Protein AF-A0A7I9ZBD8-F1 (afdb_monomer_lite)

Secondary structure (DSSP, 8-state):
-PPPPP---------PPPHHHHHHHHHTT-TTHHHHHHHHHHHHHHTT--HHHHHHHHHHHHHHHHHHHHHHHHHHHTT--TT--GGG--TTSS----HHHHHHHHTTHHHHTTPPP---PPP----------

Radius of gyration: 27.39 Å; chains: 1; bounding box: 97×57×56 Å

Structure (mmCIF, N/CA/C/O backbone):
data_AF-A0A7I9ZBD8-F1
#
_entry.id   AF-A0A7I9ZBD8-F1
#
loop_
_atom_site.group_PDB
_atom_site.id
_atom_site.type_symbol
_atom_site.label_atom_id
_atom_site.label_alt_id
_atom_site.label_comp_id
_atom_site.label_asym_id
_atom_site.label_entity_id
_atom_site.label_seq_id
_atom_site.pdbx_PDB_ins_code
_atom_site.Cartn_x
_atom_site.Cartn_y
_atom_site.Cartn_z
_atom_site.occupancy
_atom_site.B_iso_or_equiv
_atom_site.auth_seq_id
_atom_site.auth_comp_id
_atom_site.auth_asym_id
_atom_site.auth_atom_id
_atom_site.pdbx_PDB_model_num
ATOM 1 N N . MET A 1 1 ? -47.858 37.022 11.043 1.00 44.16 1 MET A N 1
ATOM 2 C CA . MET A 1 1 ? -46.829 36.556 10.091 1.00 44.16 1 MET A CA 1
ATOM 3 C C . MET A 1 1 ? -45.515 36.487 10.861 1.00 44.16 1 MET A C 1
ATOM 5 O O . MET A 1 1 ? -44.885 37.513 11.058 1.00 44.16 1 MET A O 1
ATOM 9 N N . SER A 1 2 ? -45.204 35.332 11.457 1.00 59.06 2 SER A N 1
ATOM 10 C CA . SER A 1 2 ? -43.997 35.151 12.282 1.00 59.06 2 SER A CA 1
ATOM 11 C C . SER A 1 2 ? -42.839 34.707 11.389 1.00 59.06 2 SER A C 1
ATOM 13 O O . SER A 1 2 ? -43.052 33.792 10.592 1.00 59.06 2 SER A O 1
ATOM 15 N N . PRO A 1 3 ? -41.639 35.305 11.488 1.00 57.78 3 PRO A N 1
ATOM 16 C CA . PRO A 1 3 ? -40.498 34.851 10.709 1.00 57.78 3 PRO A CA 1
ATOM 17 C C . PRO A 1 3 ? -40.001 33.507 11.259 1.00 57.78 3 PRO A C 1
ATOM 19 O O . PRO A 1 3 ? -39.812 33.339 12.466 1.00 57.78 3 PRO A O 1
ATOM 22 N N . ALA A 1 4 ? -39.842 32.538 10.359 1.00 57.47 4 ALA A N 1
ATOM 23 C CA . ALA A 1 4 ? -39.318 31.214 10.655 1.00 57.47 4 ALA A CA 1
ATOM 24 C C . ALA A 1 4 ? -37.877 31.307 11.186 1.00 57.47 4 ALA A C 1
ATOM 26 O O . ALA A 1 4 ? -37.051 32.048 10.650 1.00 57.47 4 ALA A O 1
ATOM 27 N N . ARG A 1 5 ? -37.585 30.548 12.251 1.00 56.06 5 ARG A N 1
ATOM 28 C CA . ARG A 1 5 ? -36.219 30.329 12.744 1.00 56.06 5 ARG A CA 1
ATOM 29 C C . ARG A 1 5 ? -35.397 29.662 11.632 1.00 56.06 5 ARG A C 1
ATOM 31 O O . ARG A 1 5 ? -35.908 28.721 11.031 1.00 56.06 5 ARG A O 1
ATOM 38 N N . PRO A 1 6 ? -34.154 30.095 11.368 1.00 56.56 6 PRO A N 1
ATOM 39 C CA . PRO A 1 6 ? -33.283 29.370 10.455 1.00 56.56 6 PRO A CA 1
ATOM 40 C C . PRO A 1 6 ? -32.982 27.987 11.044 1.00 56.56 6 PRO A C 1
ATOM 42 O O . PRO A 1 6 ? -32.538 27.883 12.191 1.00 56.56 6 PRO A O 1
ATOM 45 N N . ASP A 1 7 ? -33.258 26.942 10.263 1.00 51.47 7 ASP A N 1
ATOM 46 C CA . ASP A 1 7 ? -32.886 25.565 10.571 1.00 51.47 7 ASP A CA 1
ATOM 47 C C . ASP A 1 7 ? -31.375 25.501 10.804 1.00 51.47 7 ASP A C 1
ATOM 49 O O . ASP A 1 7 ? -30.563 25.716 9.901 1.00 51.47 7 ASP A O 1
ATOM 53 N N . ALA A 1 8 ? -30.988 25.247 12.052 1.00 50.69 8 ALA A N 1
ATOM 54 C CA . ALA A 1 8 ? -29.602 25.031 12.412 1.00 50.69 8 ALA A CA 1
ATOM 55 C C . ALA A 1 8 ? -29.145 23.706 11.792 1.00 50.69 8 ALA A C 1
ATOM 57 O O . ALA A 1 8 ? -29.487 22.627 12.279 1.00 50.69 8 ALA A O 1
ATOM 58 N N . THR A 1 9 ? -28.358 23.790 10.719 1.00 53.34 9 THR A N 1
ATOM 59 C CA . THR A 1 9 ? -27.581 22.668 10.189 1.00 53.34 9 THR A CA 1
ATOM 60 C C . THR A 1 9 ? -26.844 22.004 11.354 1.00 53.34 9 THR A C 1
ATOM 62 O O . THR A 1 9 ? -26.091 22.693 12.051 1.00 53.34 9 THR A O 1
ATOM 65 N N . PRO A 1 10 ? -27.041 20.701 11.627 1.00 48.44 10 PRO A N 1
ATOM 66 C CA . PRO A 1 10 ? -26.381 20.065 12.752 1.00 48.44 10 PRO A CA 1
ATOM 67 C C . PRO A 1 10 ? -24.877 20.085 12.489 1.00 48.44 10 PRO A C 1
ATOM 69 O O . PRO A 1 10 ? -24.380 19.427 11.575 1.00 48.44 10 PRO A O 1
ATOM 72 N N . ALA A 1 11 ? -24.156 20.873 13.287 1.00 52.16 11 ALA A N 1
ATOM 73 C CA . ALA A 1 11 ? -22.706 20.897 13.295 1.00 52.16 11 ALA A CA 1
ATOM 74 C C . ALA A 1 11 ? -22.210 19.473 13.572 1.00 52.16 11 ALA A C 1
ATOM 76 O O . ALA A 1 11 ? -22.362 18.929 14.669 1.00 52.16 11 ALA A O 1
ATOM 77 N N . VAL A 1 12 ? -21.673 18.849 12.528 1.00 55.00 12 VAL A N 1
ATOM 78 C CA . VAL A 1 12 ? -21.056 17.527 12.539 1.00 55.00 12 VAL A CA 1
ATOM 79 C C . VAL A 1 12 ? -19.912 17.576 13.550 1.00 55.00 12 VAL A C 1
ATOM 81 O O . VAL A 1 12 ? -18.828 18.063 13.242 1.00 55.00 12 VAL A O 1
ATOM 84 N N . LYS A 1 13 ? -20.156 17.097 14.777 1.00 58.66 13 LYS A N 1
ATOM 85 C CA . LYS A 1 13 ? -19.098 16.954 15.784 1.00 58.66 13 LYS A CA 1
ATOM 86 C C . LYS A 1 13 ? -17.948 16.136 15.176 1.00 58.66 13 LYS A C 1
ATOM 88 O O . LYS A 1 13 ? -18.237 15.081 14.579 1.00 58.66 13 LYS A O 1
ATOM 93 N N . PRO A 1 14 ? -16.687 16.593 15.319 1.00 61.81 14 PRO A N 1
ATOM 94 C CA . PRO A 1 14 ? -15.523 15.790 14.981 1.00 61.81 14 PRO A CA 1
ATOM 95 C C . PRO A 1 14 ? -15.636 14.443 15.685 1.00 61.81 14 PRO A C 1
ATOM 97 O O . PRO A 1 14 ? -16.008 14.373 16.856 1.00 61.81 14 PRO A O 1
ATOM 100 N N . ILE A 1 15 ? -15.402 13.363 14.948 1.00 69.81 15 ILE A N 1
ATOM 101 C CA . ILE A 1 15 ? -15.516 12.023 15.509 1.00 69.81 15 ILE A CA 1
ATOM 102 C C . ILE A 1 15 ? -14.277 11.791 16.370 1.00 69.81 15 ILE A C 1
ATOM 104 O O . ILE A 1 15 ? -13.175 11.589 15.862 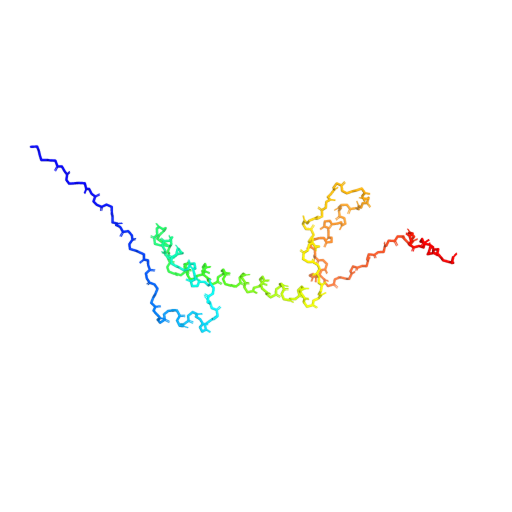1.00 69.81 15 ILE A O 1
ATOM 108 N N . GLU A 1 16 ? -14.461 11.876 17.683 1.00 75.69 16 GLU A N 1
ATOM 109 C CA . GLU A 1 16 ? -13.406 11.630 18.656 1.00 75.69 16 GLU A CA 1
ATOM 110 C C . GLU A 1 16 ? -13.125 10.127 18.755 1.00 75.69 16 GLU A C 1
ATOM 112 O O . GLU A 1 16 ? -13.993 9.319 19.084 1.00 75.69 16 GLU A O 1
ATOM 117 N N . ILE A 1 17 ? -11.886 9.741 18.453 1.00 81.06 17 ILE A N 1
ATOM 118 C CA . ILE A 1 17 ? -11.422 8.356 18.572 1.00 81.06 17 ILE A CA 1
ATOM 119 C C . ILE A 1 17 ? -11.075 8.084 20.037 1.00 81.06 17 ILE A C 1
ATOM 121 O O . ILE A 1 17 ? -10.187 8.742 20.592 1.00 81.06 17 ILE A O 1
ATOM 125 N N . SER A 1 18 ? -11.716 7.076 20.633 1.00 86.81 18 SER A N 1
ATOM 126 C CA . SER A 1 18 ? -11.455 6.668 22.016 1.00 86.81 18 SER A CA 1
ATOM 127 C C . SER A 1 18 ? -9.995 6.247 22.234 1.00 86.81 18 SER A C 1
ATOM 129 O O . SER A 1 18 ? -9.327 5.711 21.342 1.00 86.81 18 SER A O 1
ATOM 131 N N . ALA A 1 19 ? -9.477 6.485 23.441 1.00 86.44 19 ALA A N 1
ATOM 132 C CA . ALA A 1 19 ? -8.108 6.117 23.801 1.00 86.44 19 ALA A CA 1
ATOM 133 C C . ALA A 1 19 ? -7.866 4.601 23.681 1.00 86.44 19 ALA A C 1
ATOM 135 O O . ALA A 1 19 ? -6.825 4.184 23.167 1.00 86.44 19 ALA A O 1
ATOM 136 N N . ASP A 1 20 ? -8.855 3.789 24.058 1.00 88.44 20 ASP A N 1
ATOM 137 C CA . ASP A 1 20 ? -8.790 2.327 23.971 1.00 88.44 20 ASP A CA 1
ATOM 138 C C . ASP A 1 20 ? -8.673 1.847 22.524 1.00 88.44 20 ASP A C 1
ATOM 140 O O . ASP A 1 20 ? -7.827 1.005 22.211 1.00 88.44 20 ASP A O 1
ATOM 144 N N . LEU A 1 21 ? -9.438 2.447 21.604 1.00 86.06 21 LEU A N 1
ATOM 145 C CA . LEU A 1 21 ? -9.349 2.133 20.179 1.00 86.06 21 LEU A CA 1
ATOM 146 C C . LEU A 1 21 ? -7.951 2.453 19.630 1.00 86.06 21 LEU A C 1
ATOM 148 O O . LEU A 1 21 ? -7.366 1.642 18.909 1.00 86.06 21 LEU A O 1
ATOM 152 N N . LYS A 1 22 ? -7.349 3.577 20.042 1.00 87.00 22 LYS A N 1
ATOM 153 C CA . LYS A 1 22 ? -5.962 3.918 19.675 1.00 87.00 22 LYS A CA 1
ATOM 154 C C . LYS A 1 22 ? -4.951 2.895 20.198 1.00 87.00 22 LYS A C 1
ATOM 156 O O . LYS A 1 22 ? -3.950 2.628 19.530 1.00 87.00 22 LYS A O 1
ATOM 161 N N . VAL A 1 23 ? -5.154 2.344 21.395 1.00 90.25 23 VAL A N 1
ATOM 162 C CA . VAL A 1 23 ? -4.282 1.298 21.962 1.00 90.25 23 VAL A CA 1
ATOM 163 C C . VAL A 1 23 ? -4.419 -0.005 21.172 1.00 90.25 23 VAL A C 1
ATOM 165 O O . VAL A 1 23 ? -3.405 -0.567 20.748 1.00 90.25 23 VAL A O 1
ATOM 168 N N . LEU A 1 24 ? -5.650 -0.448 20.905 1.00 88.38 24 LEU A N 1
ATOM 169 C CA . LEU A 1 24 ? -5.928 -1.663 20.135 1.00 88.38 24 LEU A CA 1
ATOM 170 C C . LEU A 1 24 ? -5.349 -1.581 18.717 1.00 88.38 24 LEU A C 1
ATOM 172 O O . LEU A 1 24 ? -4.630 -2.483 18.285 1.00 88.38 24 LEU A O 1
ATOM 176 N N . MET A 1 25 ? -5.576 -0.470 18.015 1.00 88.62 25 MET A N 1
ATOM 177 C CA . MET A 1 25 ? -5.068 -0.272 16.656 1.00 88.62 25 MET A CA 1
ATOM 178 C C . MET A 1 25 ? -3.539 -0.255 16.603 1.00 88.62 25 MET A C 1
ATOM 180 O O . MET A 1 25 ? -2.949 -0.886 15.724 1.00 88.62 25 MET A O 1
ATOM 184 N N . ARG A 1 26 ? -2.866 0.386 17.568 1.00 87.56 26 ARG A N 1
ATOM 185 C CA . ARG A 1 26 ? -1.396 0.336 17.657 1.00 87.56 26 ARG A CA 1
ATOM 186 C C . ARG A 1 26 ? -0.886 -1.087 17.875 1.00 87.56 26 ARG A C 1
ATOM 188 O O . ARG A 1 26 ? 0.068 -1.488 17.209 1.00 87.56 26 ARG A O 1
ATOM 195 N N . ARG A 1 27 ? -1.542 -1.870 18.738 1.00 88.81 27 ARG A N 1
ATOM 196 C CA . ARG A 1 27 ? -1.185 -3.278 18.988 1.00 88.81 27 ARG A CA 1
ATOM 197 C C . ARG A 1 27 ? -1.349 -4.151 17.739 1.00 88.81 27 ARG A C 1
ATOM 199 O O . ARG A 1 27 ? -0.519 -5.021 17.496 1.00 88.81 27 ARG A O 1
ATOM 206 N N . LEU A 1 28 ? -2.346 -3.859 16.903 1.00 86.50 28 LEU A N 1
ATOM 207 C CA . LEU A 1 28 ? -2.566 -4.506 15.602 1.00 86.50 28 LEU A CA 1
ATOM 208 C C . LEU A 1 28 ? -1.673 -3.963 14.467 1.00 86.50 28 LEU A C 1
ATOM 210 O O . LEU A 1 28 ? -1.828 -4.363 13.311 1.00 86.50 28 LEU A O 1
ATOM 214 N N . LYS A 1 29 ? -0.723 -3.068 14.779 1.00 83.81 29 LYS A N 1
ATOM 215 C CA . LYS A 1 29 ? 0.156 -2.366 13.824 1.00 83.81 29 LYS A CA 1
ATOM 216 C C . LYS A 1 29 ? -0.588 -1.458 12.829 1.00 83.81 29 LYS A C 1
ATOM 218 O O . LYS A 1 29 ? -0.003 -1.051 11.830 1.00 83.81 29 LYS A O 1
ATOM 223 N N . LEU A 1 30 ? -1.823 -1.060 13.140 1.00 84.75 30 LEU A N 1
ATOM 224 C CA . LEU A 1 30 ? -2.663 -0.127 12.370 1.00 84.75 30 LEU A CA 1
ATOM 225 C C . LEU A 1 30 ? -2.378 1.346 12.723 1.00 84.75 30 LEU A C 1
ATOM 227 O O . LEU A 1 30 ? -3.229 2.213 12.554 1.00 84.75 30 LEU A O 1
ATOM 231 N N . GLY A 1 31 ? -1.189 1.646 13.253 1.00 80.00 31 GLY A N 1
ATOM 232 C CA . GLY A 1 31 ? -0.870 2.967 13.802 1.00 80.00 31 GLY A CA 1
ATOM 233 C C . GLY A 1 31 ? -0.967 4.107 12.786 1.00 80.00 31 GLY A C 1
ATOM 234 O O . GLY A 1 31 ? -1.406 5.181 13.155 1.00 80.00 31 GLY A O 1
ATOM 235 N N . GLN A 1 32 ? -0.632 3.871 11.513 1.00 80.12 32 GLN A N 1
ATOM 236 C CA . GLN A 1 32 ? -0.728 4.908 10.471 1.00 80.12 32 GLN A CA 1
ATOM 237 C C . GLN A 1 32 ? -2.157 5.134 9.963 1.00 80.12 32 GLN A C 1
ATOM 239 O O . GLN A 1 32 ? -2.442 6.178 9.389 1.00 80.12 32 GLN A O 1
ATOM 244 N N . LEU A 1 33 ? -3.075 4.187 10.182 1.00 84.19 33 LEU A N 1
ATOM 245 C CA . LEU A 1 33 ? -4.486 4.410 9.872 1.00 84.19 33 LEU A CA 1
ATOM 246 C C . LEU A 1 33 ? -5.148 5.351 10.879 1.00 84.19 33 LEU A C 1
ATOM 248 O O . LEU A 1 33 ? -6.138 5.982 10.528 1.00 84.19 33 LEU A O 1
ATOM 252 N N . LEU A 1 34 ? -4.602 5.483 12.095 1.00 84.25 34 LEU A N 1
ATOM 253 C CA . LEU A 1 34 ? -5.159 6.358 13.131 1.00 84.25 34 LEU A CA 1
ATOM 254 C C . LEU A 1 34 ? -5.224 7.824 12.705 1.00 84.25 34 LEU A C 1
ATOM 256 O O . LEU A 1 34 ? -6.171 8.503 13.093 1.00 84.25 34 LEU A O 1
ATOM 260 N N . ASP A 1 35 ? -4.270 8.281 11.894 1.00 84.12 35 ASP A N 1
ATOM 261 C CA . ASP A 1 35 ? -4.202 9.676 11.453 1.00 84.12 35 ASP A CA 1
ATOM 262 C C . ASP A 1 35 ? -5.343 10.018 10.479 1.00 84.12 35 ASP A C 1
ATOM 264 O O . ASP A 1 35 ? -5.889 11.114 10.525 1.00 84.12 35 ASP A O 1
ATOM 268 N N . THR A 1 36 ? -5.765 9.056 9.649 1.00 86.38 36 THR A N 1
ATOM 269 C CA . THR A 1 36 ? -6.834 9.243 8.641 1.00 86.38 36 THR A CA 1
ATOM 270 C C . THR A 1 36 ? -8.196 8.699 9.081 1.00 86.38 36 THR A C 1
ATOM 272 O O . THR A 1 36 ? -9.209 8.894 8.409 1.00 86.38 36 THR A O 1
ATOM 275 N N . LEU A 1 37 ? -8.255 8.008 10.223 1.00 86.69 37 LEU A N 1
ATOM 276 C CA . LEU A 1 37 ? -9.475 7.385 10.735 1.00 86.69 37 LEU A CA 1
ATOM 277 C C . LEU A 1 37 ? -10.620 8.385 11.009 1.00 86.69 37 LEU A C 1
ATOM 279 O O . LEU A 1 37 ? -11.752 8.046 10.659 1.00 86.69 37 LEU A O 1
ATOM 283 N N . PRO A 1 38 ? -10.398 9.597 11.571 1.00 86.94 38 PRO A N 1
ATOM 284 C CA . PRO A 1 38 ? -11.486 10.550 11.808 1.00 86.94 38 PRO A CA 1
ATOM 285 C C . PRO A 1 38 ? -12.186 10.978 10.513 1.00 86.94 38 PRO A C 1
ATOM 287 O O . PRO A 1 38 ? -13.415 11.031 10.457 1.00 86.94 38 PRO A O 1
ATOM 290 N N . GLU A 1 39 ? -11.406 11.234 9.461 1.00 87.25 39 GLU A N 1
ATOM 291 C CA . GLU A 1 39 ? -11.905 11.632 8.142 1.00 87.25 39 GLU A CA 1
ATOM 292 C C . GLU A 1 39 ? -12.704 10.498 7.496 1.00 87.25 39 GLU A C 1
ATOM 294 O O . GLU A 1 39 ? -13.822 10.702 7.022 1.00 87.25 39 GLU A O 1
ATOM 299 N N . ARG A 1 40 ? -12.177 9.271 7.562 1.00 87.62 40 ARG A N 1
ATOM 300 C CA . ARG A 1 40 ? -12.848 8.069 7.047 1.00 87.62 40 ARG A CA 1
ATOM 301 C C . ARG A 1 40 ? -14.152 7.773 7.781 1.00 87.62 40 ARG A C 1
ATOM 303 O O . ARG A 1 40 ? -15.127 7.392 7.144 1.00 87.62 40 ARG A O 1
ATOM 310 N N . LEU A 1 41 ? -14.196 7.968 9.100 1.00 88.25 41 LEU A N 1
ATOM 311 C CA . LEU A 1 41 ? -15.422 7.821 9.890 1.00 88.25 41 LEU A CA 1
ATOM 312 C C . LEU A 1 41 ? -16.457 8.896 9.530 1.00 88.25 41 LEU A C 1
ATOM 314 O O . LEU A 1 41 ? -17.653 8.606 9.468 1.00 88.25 41 LEU A O 1
ATOM 318 N N . ALA A 1 42 ? -16.015 10.130 9.270 1.00 87.25 42 ALA A N 1
ATOM 319 C CA . ALA A 1 42 ? -16.903 11.211 8.851 1.00 87.25 42 ALA A CA 1
ATOM 320 C C . ALA A 1 42 ? -17.508 10.928 7.468 1.00 87.25 42 ALA A C 1
ATOM 322 O O . ALA A 1 42 ? -18.714 11.106 7.286 1.00 87.25 42 ALA A O 1
ATOM 323 N N . LEU A 1 43 ? -16.693 10.420 6.540 1.00 86.81 43 LEU A N 1
ATOM 324 C CA . LEU A 1 43 ? -17.123 9.984 5.214 1.00 86.81 43 LEU A CA 1
ATOM 325 C C . LEU A 1 43 ? -18.076 8.788 5.300 1.00 86.81 43 LEU A C 1
ATOM 327 O O . LEU A 1 43 ? -19.157 8.830 4.728 1.00 86.81 43 LEU A O 1
ATOM 331 N N . ALA A 1 44 ? -17.742 7.753 6.074 1.00 88.31 44 ALA A N 1
ATOM 332 C CA . ALA A 1 44 ? -18.614 6.594 6.267 1.00 88.31 44 ALA A CA 1
ATOM 333 C C . ALA A 1 44 ? -19.992 7.000 6.813 1.00 88.31 44 ALA A C 1
ATOM 335 O O . ALA A 1 44 ? -21.017 6.473 6.382 1.00 88.31 44 ALA A O 1
ATOM 336 N N . ARG A 1 45 ? -20.035 7.991 7.716 1.00 86.06 45 ARG A N 1
ATOM 337 C CA . ARG A 1 45 ? -21.290 8.550 8.229 1.00 86.06 45 ARG A CA 1
ATOM 338 C C . ARG A 1 45 ? -22.068 9.329 7.165 1.00 86.06 45 ARG A C 1
ATOM 340 O O . ARG A 1 45 ? -23.293 9.233 7.159 1.00 86.06 45 ARG A O 1
ATOM 347 N N . SER A 1 46 ? -21.400 10.086 6.290 1.00 86.88 46 SER A N 1
ATOM 348 C CA . SER A 1 46 ? -22.081 10.858 5.239 1.00 86.88 46 SER A CA 1
ATOM 349 C C . SER A 1 46 ? -22.703 9.957 4.173 1.00 86.88 46 SER A C 1
ATOM 351 O O . SER A 1 46 ? -23.836 10.202 3.765 1.00 86.88 46 SER A O 1
ATOM 353 N N . ILE A 1 47 ? -22.018 8.876 3.793 1.00 88.94 47 ILE A N 1
ATOM 354 C CA . ILE A 1 47 ? -22.514 7.905 2.805 1.00 88.94 47 ILE A CA 1
ATOM 355 C C . ILE A 1 47 ? -23.355 6.774 3.421 1.00 88.94 47 ILE A C 1
ATOM 357 O O . ILE A 1 47 ? -23.814 5.899 2.694 1.00 88.94 47 ILE A O 1
ATOM 361 N N . ARG A 1 48 ? -23.567 6.784 4.748 1.00 87.06 48 ARG A N 1
ATOM 362 C CA . ARG A 1 48 ? -24.239 5.715 5.517 1.00 87.06 48 ARG A CA 1
ATOM 363 C C . ARG A 1 48 ? -23.683 4.321 5.201 1.00 87.06 48 ARG A C 1
ATOM 365 O O . ARG A 1 48 ? -24.441 3.378 4.984 1.00 87.06 48 ARG A O 1
ATOM 372 N N . LEU A 1 49 ? -22.357 4.206 5.182 1.00 88.88 49 LEU A N 1
ATOM 373 C CA . LEU A 1 49 ? -21.681 2.950 4.882 1.00 88.88 49 LEU A CA 1
ATOM 374 C C . LEU A 1 49 ? -21.999 1.906 5.970 1.00 88.88 49 LEU A C 1
ATOM 376 O O . LEU A 1 49 ? -21.853 2.217 7.160 1.00 88.88 49 LEU A O 1
ATOM 380 N N . PRO A 1 50 ? -22.402 0.679 5.601 1.00 91.19 50 PRO A N 1
ATOM 381 C CA . PRO A 1 50 ? -22.530 -0.420 6.546 1.00 91.19 50 PRO A CA 1
ATOM 382 C C . PRO A 1 50 ? -21.228 -0.654 7.321 1.00 91.19 50 PRO A C 1
ATOM 384 O O . PRO A 1 50 ? -20.124 -0.481 6.806 1.00 91.19 50 PRO A O 1
ATOM 387 N N . HIS A 1 51 ? -21.341 -1.086 8.578 1.00 88.00 51 HIS A N 1
ATOM 388 C CA . HIS A 1 51 ? -20.163 -1.292 9.428 1.00 88.00 51 HIS A CA 1
ATOM 389 C C . HIS A 1 51 ? -19.196 -2.353 8.884 1.00 88.00 51 HIS A C 1
ATOM 391 O O . HIS A 1 51 ? -17.988 -2.212 9.065 1.00 88.00 51 HIS A O 1
ATOM 397 N N . HIS A 1 52 ? -19.712 -3.397 8.226 1.00 90.25 52 HIS A N 1
ATOM 398 C CA . HIS A 1 52 ? -18.875 -4.437 7.625 1.00 90.25 52 HIS A CA 1
ATOM 399 C C . HIS A 1 52 ? -18.078 -3.890 6.437 1.00 90.25 52 HIS A C 1
ATOM 401 O O . HIS A 1 52 ? -16.864 -4.061 6.421 1.00 90.25 52 HIS A O 1
ATOM 407 N N . ASP A 1 53 ? -18.715 -3.128 5.546 1.00 88.75 53 ASP A N 1
ATOM 408 C CA . ASP A 1 53 ? -18.052 -2.470 4.413 1.00 88.75 53 ASP A CA 1
ATOM 409 C C . ASP A 1 53 ? -16.978 -1.477 4.876 1.00 88.75 53 ASP A C 1
ATOM 411 O O . ASP A 1 53 ? -15.889 -1.399 4.308 1.00 88.75 53 ASP A O 1
ATOM 415 N N . PHE A 1 54 ? -17.245 -0.733 5.955 1.00 90.38 54 PHE A N 1
ATOM 416 C CA . PHE A 1 54 ? -16.250 0.165 6.538 1.00 90.38 54 PHE A CA 1
ATOM 417 C C . PHE A 1 54 ? -15.017 -0.589 7.052 1.00 90.38 54 PHE A C 1
ATOM 419 O O . PHE A 1 54 ? -13.884 -0.154 6.830 1.00 90.38 54 PHE A O 1
ATOM 426 N N . LEU A 1 55 ? -15.229 -1.711 7.748 1.00 89.75 55 LEU A N 1
ATOM 427 C CA . LEU A 1 55 ? -14.143 -2.553 8.245 1.00 89.75 55 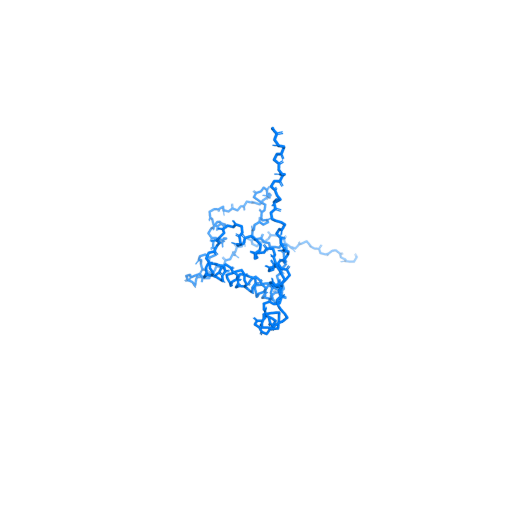LEU A CA 1
ATOM 428 C C . LEU A 1 55 ? -13.368 -3.199 7.096 1.00 89.75 55 LEU A C 1
ATOM 430 O O . LEU A 1 55 ? -12.140 -3.204 7.136 1.00 89.75 55 LEU A O 1
ATOM 434 N N . GLU A 1 56 ? -14.058 -3.696 6.072 1.00 92.38 56 GLU A N 1
ATOM 435 C CA . GLU A 1 56 ? -13.437 -4.278 4.884 1.00 92.38 56 GLU A CA 1
ATOM 436 C C . GLU A 1 56 ? -12.549 -3.257 4.172 1.00 92.38 56 GLU A C 1
ATOM 438 O O . GLU A 1 56 ? -11.362 -3.515 3.971 1.00 92.38 56 GLU A O 1
ATOM 443 N N . MET A 1 57 ? -13.072 -2.058 3.905 1.00 89.75 57 MET A N 1
ATOM 444 C CA . MET A 1 57 ? -12.311 -0.956 3.316 1.00 89.75 57 MET A CA 1
ATOM 445 C C . MET A 1 57 ? -11.066 -0.613 4.149 1.00 89.75 57 MET A C 1
ATOM 447 O O . MET A 1 57 ? -9.972 -0.450 3.608 1.00 89.75 57 MET A O 1
ATOM 451 N N . LEU A 1 58 ? -11.208 -0.517 5.475 1.00 89.88 58 LEU A N 1
ATOM 452 C CA . LEU A 1 58 ? -10.097 -0.180 6.367 1.00 89.88 58 LEU A CA 1
ATOM 453 C C . LEU A 1 58 ? -9.000 -1.257 6.355 1.00 89.88 58 LEU A C 1
ATOM 455 O O . LEU A 1 58 ? -7.808 -0.938 6.350 1.00 89.88 58 LEU A O 1
ATOM 459 N N . LEU A 1 59 ? -9.395 -2.530 6.373 1.00 89.62 59 LEU A N 1
ATOM 460 C CA . LEU A 1 59 ? -8.469 -3.658 6.377 1.00 89.62 59 LEU A CA 1
ATOM 461 C C . LEU A 1 59 ? -7.790 -3.840 5.015 1.00 89.62 59 LEU A C 1
ATOM 463 O O . LEU A 1 59 ? -6.580 -4.065 4.980 1.00 89.62 59 LEU A O 1
ATOM 467 N N . ALA A 1 60 ? -8.525 -3.686 3.912 1.00 90.31 60 ALA A N 1
ATOM 468 C CA . ALA A 1 60 ? -7.987 -3.745 2.554 1.00 90.31 60 ALA A CA 1
ATOM 469 C C . ALA A 1 60 ? -6.903 -2.678 2.320 1.00 90.31 60 ALA A C 1
ATOM 471 O O . ALA A 1 60 ? -5.838 -2.969 1.761 1.00 90.31 60 ALA A O 1
ATOM 472 N N . ASP A 1 61 ? -7.125 -1.463 2.824 1.00 88.19 61 ASP A N 1
ATOM 473 C CA . ASP A 1 61 ? -6.140 -0.385 2.755 1.00 88.19 61 ASP A CA 1
ATOM 474 C C . ASP A 1 61 ? -4.870 -0.701 3.554 1.00 88.19 61 ASP A C 1
ATOM 476 O O . ASP A 1 61 ? -3.756 -0.466 3.072 1.00 88.19 61 ASP A O 1
ATOM 480 N N . GLU A 1 62 ? -4.999 -1.272 4.756 1.00 89.75 62 GLU A N 1
ATOM 481 C CA . GLU A 1 62 ? -3.822 -1.689 5.521 1.00 89.75 62 GLU A CA 1
ATOM 482 C C . GLU A 1 62 ? -3.052 -2.808 4.817 1.00 89.75 62 GLU A C 1
ATOM 484 O O . GLU A 1 62 ? -1.819 -2.766 4.798 1.00 89.75 62 GLU A O 1
ATOM 489 N N . VAL A 1 63 ? -3.744 -3.805 4.258 1.00 90.75 63 VAL A N 1
ATOM 490 C CA . VAL A 1 63 ? -3.106 -4.900 3.510 1.00 90.75 63 VAL A CA 1
ATOM 491 C C . VAL A 1 63 ? -2.301 -4.321 2.351 1.00 90.75 63 VAL A C 1
ATOM 493 O O . VAL A 1 63 ? -1.084 -4.503 2.300 1.00 90.75 63 VAL A O 1
ATOM 496 N N . THR A 1 64 ? -2.935 -3.491 1.521 1.00 90.12 64 THR A N 1
ATOM 497 C CA . THR A 1 64 ? -2.286 -2.804 0.395 1.00 90.12 64 THR A CA 1
ATOM 498 C C . THR A 1 64 ? -1.057 -2.009 0.845 1.00 90.12 64 THR A C 1
ATOM 500 O O . THR A 1 64 ? 0.005 -2.047 0.215 1.00 90.12 64 THR A O 1
ATOM 503 N N . ARG A 1 65 ? -1.157 -1.290 1.967 1.00 88.31 65 ARG A N 1
ATOM 504 C CA . ARG A 1 65 ? -0.040 -0.532 2.540 1.00 88.31 65 ARG A CA 1
ATOM 505 C C . ARG A 1 65 ? 1.104 -1.437 3.010 1.00 88.31 65 ARG A C 1
ATOM 507 O O . ARG A 1 65 ? 2.273 -1.110 2.778 1.00 88.31 65 ARG A O 1
ATOM 514 N N . ARG A 1 66 ? 0.804 -2.554 3.679 1.00 89.25 66 ARG A N 1
ATOM 515 C CA . ARG A 1 66 ? 1.813 -3.535 4.119 1.00 89.25 66 ARG A CA 1
ATOM 516 C C . ARG A 1 66 ? 2.516 -4.174 2.935 1.00 89.25 66 ARG A C 1
ATOM 518 O O . ARG A 1 66 ? 3.742 -4.273 2.970 1.00 89.25 66 ARG A O 1
ATOM 525 N N . ASP A 1 67 ? 1.778 -4.522 1.891 1.00 90.12 67 ASP A N 1
ATOM 526 C CA . ASP A 1 67 ? 2.334 -5.116 0.679 1.00 90.12 67 ASP A CA 1
ATOM 527 C C . ASP A 1 67 ? 3.277 -4.146 -0.026 1.00 90.12 67 ASP A C 1
ATOM 529 O O . ASP A 1 67 ? 4.416 -4.511 -0.330 1.00 90.12 67 ASP A O 1
ATOM 533 N N . ARG A 1 68 ? 2.879 -2.874 -0.167 1.00 88.44 68 ARG A N 1
ATOM 534 C CA . ARG A 1 68 ? 3.755 -1.810 -0.689 1.00 88.44 68 ARG A CA 1
ATOM 535 C C . ARG A 1 68 ? 5.035 -1.669 0.132 1.00 88.44 68 ARG A C 1
ATOM 537 O O . ARG A 1 68 ? 6.126 -1.644 -0.435 1.00 88.44 68 ARG A O 1
ATOM 544 N N . LYS A 1 69 ? 4.935 -1.627 1.465 1.00 89.44 69 LYS A N 1
ATOM 545 C CA . LYS A 1 69 ? 6.112 -1.543 2.347 1.00 89.44 69 LYS A CA 1
ATOM 546 C C . LYS A 1 69 ? 7.011 -2.775 2.210 1.00 89.44 69 LYS A C 1
ATOM 548 O O . LYS A 1 69 ? 8.231 -2.647 2.170 1.00 89.44 69 LYS A O 1
ATOM 553 N N . SER A 1 70 ? 6.418 -3.962 2.132 1.00 89.69 70 SER A N 1
ATOM 554 C CA . SER A 1 70 ? 7.124 -5.231 1.951 1.00 89.69 70 SER A CA 1
ATOM 555 C C . SER A 1 70 ? 7.873 -5.266 0.614 1.00 89.69 70 SER A C 1
ATOM 557 O O . SER A 1 70 ? 9.053 -5.615 0.572 1.00 89.69 70 SER A O 1
ATOM 559 N N . ALA A 1 71 ? 7.231 -4.814 -0.467 1.00 87.69 71 ALA A N 1
ATOM 560 C CA . ALA A 1 71 ? 7.847 -4.670 -1.782 1.00 87.69 71 ALA A CA 1
ATOM 561 C C . ALA A 1 71 ? 9.011 -3.665 -1.770 1.00 87.69 71 ALA A C 1
ATOM 563 O O . ALA A 1 71 ? 10.095 -3.990 -2.248 1.00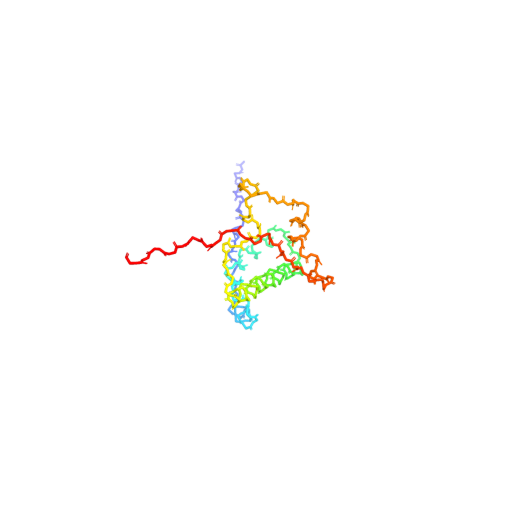 87.69 71 ALA A O 1
ATOM 564 N N . GLN A 1 72 ? 8.836 -2.492 -1.151 1.00 87.88 72 GLN A N 1
ATOM 565 C CA . GLN A 1 72 ? 9.902 -1.490 -1.006 1.00 87.88 72 GLN A CA 1
ATOM 566 C C . GLN A 1 72 ? 11.108 -2.028 -0.227 1.00 87.88 72 GLN A C 1
ATOM 568 O O . GLN A 1 72 ? 12.252 -1.784 -0.608 1.00 87.88 72 GLN A O 1
ATOM 573 N N . LEU A 1 73 ? 10.874 -2.784 0.851 1.00 90.19 73 LEU A N 1
ATOM 574 C CA . LEU A 1 73 ? 11.949 -3.406 1.625 1.00 90.19 73 LEU A CA 1
ATOM 575 C C . LEU A 1 73 ? 12.714 -4.447 0.801 1.00 90.19 73 LEU A C 1
ATOM 577 O O . LEU A 1 73 ? 13.943 -4.444 0.837 1.00 90.19 73 LEU A O 1
ATOM 581 N N . ARG A 1 74 ? 12.014 -5.290 0.028 1.00 90.19 74 ARG A N 1
ATOM 582 C CA . ARG A 1 74 ? 12.655 -6.245 -0.892 1.00 90.19 74 ARG A CA 1
ATOM 583 C C . ARG A 1 74 ? 13.464 -5.536 -1.976 1.00 90.19 74 ARG A C 1
ATOM 585 O O . ARG A 1 74 ? 14.610 -5.909 -2.197 1.00 90.19 74 ARG A O 1
ATOM 592 N N . ALA A 1 75 ? 12.914 -4.489 -2.592 1.00 87.44 75 ALA A N 1
ATOM 593 C CA . ALA A 1 75 ? 13.615 -3.700 -3.605 1.00 87.44 75 ALA A CA 1
ATOM 594 C C . ALA A 1 75 ? 14.889 -3.052 -3.042 1.00 87.44 75 ALA A C 1
ATOM 596 O O . ALA A 1 75 ? 15.958 -3.151 -3.643 1.00 87.44 75 ALA A O 1
ATOM 597 N N . LYS A 1 76 ? 14.805 -2.474 -1.836 1.00 87.12 76 LYS A N 1
ATOM 598 C CA . LYS A 1 76 ? 15.960 -1.897 -1.138 1.00 87.12 76 LYS A CA 1
ATOM 599 C C . LYS A 1 76 ? 17.013 -2.951 -0.793 1.00 87.12 76 LYS A C 1
ATOM 601 O O . LYS A 1 76 ? 18.201 -2.697 -0.968 1.00 87.12 76 LYS A O 1
ATOM 606 N N . ALA A 1 77 ? 16.597 -4.126 -0.316 1.00 90.00 77 ALA A N 1
ATOM 607 C CA . ALA A 1 77 ? 17.507 -5.234 -0.021 1.00 90.00 77 ALA A CA 1
ATOM 608 C C . ALA A 1 77 ? 18.228 -5.735 -1.284 1.00 90.00 77 ALA A C 1
ATOM 610 O O . ALA A 1 77 ? 19.425 -6.008 -1.238 1.00 90.00 77 ALA A O 1
ATOM 611 N N . ALA A 1 78 ? 17.522 -5.771 -2.415 1.00 88.88 78 ALA A N 1
ATOM 612 C CA . ALA A 1 78 ? 18.070 -6.099 -3.729 1.00 88.88 78 ALA A CA 1
ATOM 613 C C . ALA A 1 78 ? 18.871 -4.951 -4.379 1.00 88.88 78 ALA A C 1
ATOM 615 O O . ALA A 1 78 ? 19.402 -5.134 -5.469 1.00 88.88 78 ALA A O 1
ATOM 616 N N . ARG A 1 79 ? 18.984 -3.784 -3.719 1.00 87.19 79 ARG A N 1
ATOM 617 C CA . ARG A 1 79 ? 19.658 -2.574 -4.231 1.00 87.19 79 ARG A CA 1
ATOM 618 C C . ARG A 1 79 ? 19.136 -2.119 -5.599 1.00 87.19 79 ARG A C 1
ATOM 620 O O . ARG A 1 79 ? 19.895 -1.580 -6.399 1.00 87.19 79 ARG A O 1
ATOM 627 N N . LEU A 1 80 ? 17.846 -2.335 -5.855 1.00 84.88 80 LEU A N 1
ATOM 628 C CA . LEU A 1 80 ? 17.191 -1.834 -7.059 1.00 84.88 80 LEU A CA 1
ATOM 629 C C . LEU A 1 80 ? 17.096 -0.308 -6.996 1.00 84.88 80 LEU A C 1
ATOM 631 O O . LEU A 1 80 ? 16.776 0.251 -5.942 1.00 84.88 80 LEU A O 1
ATOM 635 N N . ASP A 1 81 ? 17.352 0.350 -8.12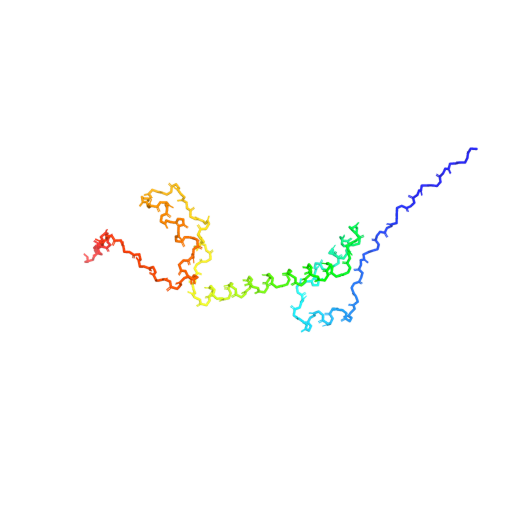4 1.00 81.69 81 ASP A N 1
ATOM 636 C CA . ASP A 1 81 ? 17.170 1.791 -8.258 1.00 81.69 81 ASP A CA 1
ATOM 637 C C . ASP A 1 81 ? 15.662 2.119 -8.296 1.00 81.69 81 ASP A C 1
ATOM 639 O O . ASP A 1 81 ? 14.957 1.639 -9.188 1.00 81.69 81 ASP A O 1
ATOM 643 N N . PRO A 1 82 ? 15.135 2.931 -7.359 1.00 77.62 82 PRO A N 1
ATOM 644 C CA . PRO A 1 82 ? 13.728 3.326 -7.351 1.00 77.62 82 PRO A CA 1
ATOM 645 C C . PRO A 1 82 ? 13.264 4.066 -8.612 1.00 77.62 82 PRO A C 1
ATOM 647 O O . PRO A 1 82 ? 12.057 4.100 -8.862 1.00 77.62 82 PRO A O 1
ATOM 650 N N . GLN A 1 83 ? 14.184 4.680 -9.366 1.00 79.56 83 GLN A N 1
ATOM 651 C CA . GLN A 1 83 ? 13.893 5.378 -10.621 1.00 79.56 83 GLN A CA 1
ATOM 652 C C . GLN A 1 83 ? 13.793 4.423 -11.817 1.00 79.56 83 GLN A C 1
ATOM 654 O O . GLN A 1 83 ? 13.172 4.764 -12.821 1.00 79.56 83 GLN A O 1
ATOM 659 N N . MET A 1 84 ? 14.340 3.208 -11.705 1.00 76.31 84 MET A N 1
ATOM 660 C CA . MET A 1 84 ? 14.278 2.182 -12.748 1.00 76.31 84 MET A CA 1
ATOM 661 C C . MET A 1 84 ? 12.955 1.414 -12.682 1.00 76.31 84 MET A C 1
ATOM 663 O O . MET A 1 84 ? 12.894 0.239 -12.320 1.00 76.31 84 MET A O 1
ATOM 667 N N . GLN A 1 85 ? 11.872 2.110 -13.019 1.00 81.12 85 GLN A N 1
ATOM 668 C CA . GLN A 1 85 ? 10.529 1.545 -13.120 1.00 81.12 85 GLN A CA 1
ATOM 669 C C . GLN A 1 85 ? 10.190 1.274 -14.583 1.00 81.12 85 GLN A C 1
ATOM 671 O O . GLN A 1 85 ? 10.457 2.109 -15.444 1.00 81.12 85 GLN A O 1
ATOM 676 N N . LEU A 1 86 ? 9.543 0.141 -14.867 1.00 79.00 86 LEU A N 1
ATOM 677 C CA . LEU A 1 86 ? 9.102 -0.201 -16.227 1.00 79.00 86 LEU A CA 1
ATOM 678 C C . LEU A 1 86 ? 8.186 0.881 -16.828 1.00 79.00 86 LEU A C 1
ATOM 680 O O . LEU A 1 86 ? 8.216 1.111 -18.029 1.00 79.00 86 LEU A O 1
ATOM 684 N N . GLN A 1 87 ? 7.405 1.575 -15.994 1.00 77.44 87 GLN A N 1
ATOM 685 C CA . GLN A 1 87 ? 6.507 2.664 -16.395 1.00 77.44 87 GLN A CA 1
ATOM 686 C C . GLN A 1 87 ? 7.240 3.963 -16.753 1.00 77.44 87 GLN A C 1
ATOM 688 O O . GLN A 1 87 ? 6.658 4.824 -17.401 1.00 77.44 87 GLN A O 1
ATOM 693 N N . ALA A 1 88 ? 8.489 4.119 -16.308 1.00 76.88 88 ALA A N 1
ATOM 694 C CA . ALA A 1 88 ? 9.334 5.255 -16.659 1.00 76.88 88 ALA A CA 1
ATOM 695 C C . ALA A 1 88 ? 10.070 5.039 -17.995 1.00 76.88 88 ALA A C 1
ATOM 697 O O . ALA A 1 88 ? 10.881 5.876 -18.384 1.00 76.88 88 ALA A O 1
ATOM 698 N N . TRP A 1 89 ? 9.818 3.915 -18.678 1.00 73.56 89 TRP A N 1
ATOM 699 C CA . TRP A 1 89 ? 10.374 3.647 -19.996 1.00 73.56 89 TRP A CA 1
ATOM 700 C C . TRP A 1 89 ? 9.851 4.655 -21.021 1.00 73.56 89 TRP A C 1
ATOM 702 O O . TRP A 1 89 ? 8.645 4.869 -21.148 1.00 73.56 89 TRP A O 1
ATOM 712 N N . ASP A 1 90 ? 10.779 5.265 -21.751 1.00 74.88 90 ASP A N 1
ATOM 713 C CA . ASP A 1 90 ? 10.479 6.227 -22.799 1.00 74.88 90 ASP A CA 1
ATOM 714 C C . ASP A 1 90 ? 10.440 5.521 -24.158 1.00 74.88 90 ASP A C 1
ATOM 716 O O . ASP A 1 90 ? 11.472 5.164 -24.730 1.00 74.88 90 ASP A O 1
ATOM 720 N N . ASP A 1 91 ? 9.232 5.354 -24.696 1.00 69.00 91 ASP A N 1
ATOM 721 C CA . ASP A 1 91 ? 9.004 4.787 -26.028 1.00 69.00 91 ASP A CA 1
ATOM 722 C C . ASP A 1 91 ? 9.595 5.650 -27.162 1.00 69.00 91 ASP A C 1
ATOM 724 O O . ASP A 1 91 ? 9.694 5.174 -28.293 1.00 69.00 91 ASP A O 1
ATOM 728 N N . THR A 1 92 ? 9.981 6.902 -26.886 1.00 73.56 92 THR A N 1
ATOM 729 C CA . THR A 1 92 ? 10.599 7.823 -27.855 1.00 73.56 92 THR A CA 1
ATOM 730 C C . THR A 1 92 ? 12.127 7.804 -27.830 1.00 73.56 92 THR A C 1
ATOM 732 O O . THR A 1 92 ? 12.764 8.458 -28.662 1.00 73.56 92 THR A O 1
ATOM 735 N N . ALA A 1 93 ? 12.733 7.029 -26.923 1.00 71.56 93 ALA A N 1
ATOM 736 C CA . ALA A 1 93 ? 14.174 6.839 -26.898 1.00 71.56 93 ALA A CA 1
ATOM 737 C C . ALA A 1 93 ? 14.667 6.285 -28.246 1.00 71.56 93 ALA A C 1
ATOM 739 O O . ALA A 1 93 ? 14.032 5.423 -28.853 1.00 71.56 93 ALA A O 1
ATOM 740 N N . ALA A 1 94 ? 15.832 6.749 -28.709 1.00 66.25 94 ALA A N 1
ATOM 741 C CA . ALA A 1 94 ? 16.444 6.340 -29.979 1.00 66.25 94 ALA A CA 1
ATOM 742 C C . ALA A 1 94 ? 17.041 4.913 -29.930 1.00 66.25 94 ALA A C 1
ATOM 744 O O . ALA A 1 94 ? 18.178 4.679 -30.339 1.00 66.25 94 ALA A O 1
ATOM 745 N N . VAL A 1 95 ? 16.289 3.958 -29.384 1.00 72.94 95 VAL A N 1
ATOM 746 C CA . VAL A 1 95 ? 16.644 2.547 -29.249 1.00 72.94 95 VAL A CA 1
ATOM 747 C C . VAL A 1 95 ? 15.644 1.738 -30.066 1.00 72.94 95 VAL A C 1
ATOM 749 O O . VAL A 1 95 ? 14.441 1.812 -29.842 1.00 72.94 95 VAL A O 1
ATOM 752 N N . SER A 1 96 ? 16.139 0.949 -31.017 1.00 72.94 96 SER A N 1
ATOM 753 C CA . SER A 1 96 ? 15.306 -0.001 -31.755 1.00 72.94 96 SER A CA 1
ATOM 754 C C . SER A 1 96 ? 15.107 -1.255 -30.907 1.00 72.94 96 SER A C 1
ATOM 756 O O . SER A 1 96 ? 16.077 -1.946 -30.598 1.00 72.94 96 SER A O 1
ATOM 758 N N . TYR A 1 97 ? 13.865 -1.565 -30.547 1.00 76.38 97 TYR A N 1
ATOM 759 C CA . TYR A 1 97 ? 13.493 -2.781 -29.825 1.00 76.38 97 TYR A CA 1
ATOM 760 C C . TYR A 1 97 ? 12.160 -3.328 -30.351 1.00 76.38 97 TYR A C 1
ATOM 762 O O . TYR A 1 97 ? 11.365 -2.602 -30.948 1.00 76.38 97 TYR A O 1
ATOM 770 N N . ASP A 1 98 ? 11.914 -4.621 -30.140 1.00 81.56 98 ASP A N 1
ATOM 771 C CA . ASP A 1 98 ? 10.629 -5.237 -30.468 1.00 81.56 98 ASP A CA 1
ATOM 772 C C . ASP A 1 98 ? 9.599 -4.900 -29.378 1.00 81.56 98 ASP A C 1
ATOM 774 O O . ASP A 1 98 ? 9.712 -5.330 -28.226 1.00 81.56 98 ASP A O 1
ATOM 778 N N . ARG A 1 99 ? 8.582 -4.113 -29.746 1.00 81.12 99 ARG A N 1
ATOM 779 C CA . ARG A 1 99 ? 7.530 -3.651 -28.832 1.00 81.12 99 ARG A CA 1
ATOM 780 C C . ARG A 1 99 ? 6.617 -4.783 -28.359 1.00 81.12 99 ARG A C 1
ATOM 782 O O . ARG A 1 99 ? 6.102 -4.711 -27.245 1.00 81.12 99 ARG A O 1
ATOM 789 N N . GLN A 1 100 ? 6.430 -5.823 -29.173 1.00 83.12 100 GLN A N 1
ATOM 790 C CA . GLN A 1 100 ? 5.646 -6.997 -28.799 1.00 83.12 100 GLN A CA 1
ATOM 791 C C . GLN A 1 100 ? 6.398 -7.824 -27.753 1.00 83.12 100 GLN A C 1
ATOM 793 O O . GLN A 1 100 ? 5.818 -8.180 -26.726 1.00 83.12 100 GLN A O 1
ATOM 798 N N . LEU A 1 101 ? 7.699 -8.046 -27.962 1.00 83.94 101 LEU A N 1
ATOM 799 C CA . LEU A 1 101 ? 8.553 -8.712 -26.977 1.00 83.94 101 LEU A CA 1
ATOM 800 C C . LEU A 1 101 ? 8.639 -7.907 -25.672 1.00 83.94 101 LEU A C 1
ATOM 802 O O . LEU A 1 101 ? 8.533 -8.470 -24.586 1.00 83.94 101 LEU A O 1
ATOM 806 N N . TRP A 1 102 ? 8.781 -6.582 -25.757 1.00 83.50 102 TRP A N 1
ATOM 807 C CA . TRP A 1 102 ? 8.777 -5.711 -24.579 1.00 83.50 102 TRP A CA 1
ATOM 808 C C . TRP A 1 102 ? 7.465 -5.799 -23.788 1.00 83.50 102 TRP A C 1
ATOM 810 O O . TRP A 1 102 ? 7.492 -5.927 -22.562 1.00 83.50 102 TRP A O 1
ATOM 820 N N . ALA A 1 103 ? 6.314 -5.793 -24.465 1.00 84.38 103 ALA A N 1
ATOM 821 C CA . ALA A 1 103 ? 5.014 -5.975 -23.819 1.00 84.38 103 ALA A CA 1
ATOM 822 C C . ALA A 1 103 ? 4.911 -7.337 -23.109 1.00 84.38 103 ALA A C 1
ATOM 824 O O . ALA A 1 103 ? 4.402 -7.428 -21.992 1.00 84.38 103 ALA A O 1
ATOM 825 N N . GLU A 1 104 ? 5.443 -8.399 -23.716 1.00 84.81 104 GLU A N 1
ATOM 826 C CA . GLU A 1 104 ? 5.484 -9.719 -23.091 1.00 84.81 104 GLU A CA 1
ATOM 827 C C . GLU A 1 104 ? 6.397 -9.752 -21.855 1.00 84.81 104 GLU A C 1
ATOM 829 O O . GLU A 1 104 ? 5.988 -10.253 -20.805 1.00 84.81 104 GLU A O 1
ATOM 834 N N . LEU A 1 105 ? 7.587 -9.150 -21.919 1.00 85.56 105 LEU A N 1
ATOM 835 C CA . LEU A 1 105 ? 8.508 -9.071 -20.780 1.00 85.56 105 LEU A CA 1
ATOM 836 C C . LEU A 1 105 ? 7.940 -8.232 -19.630 1.00 85.56 105 LEU A C 1
ATOM 838 O O . LEU A 1 105 ? 8.017 -8.635 -18.470 1.00 85.56 105 LEU A O 1
ATOM 842 N N . THR A 1 106 ? 7.324 -7.092 -19.935 1.00 85.44 106 THR A N 1
ATOM 843 C CA . THR A 1 106 ? 6.712 -6.216 -18.924 1.00 85.44 106 THR A CA 1
ATOM 844 C C . THR A 1 106 ? 5.443 -6.800 -18.308 1.00 85.44 106 THR A C 1
ATOM 846 O O . THR A 1 106 ? 5.101 -6.441 -17.182 1.00 85.44 106 THR A O 1
ATOM 849 N N . SER A 1 107 ? 4.785 -7.752 -18.981 1.00 86.19 107 SER A N 1
ATOM 850 C CA . SER A 1 107 ? 3.664 -8.504 -18.403 1.00 86.19 107 SER A CA 1
ATOM 851 C C . SER A 1 107 ? 4.081 -9.418 -17.247 1.00 86.19 107 SER A C 1
ATOM 853 O O . SER A 1 107 ? 3.234 -9.810 -16.446 1.00 86.19 107 SER A O 1
ATOM 855 N N . LEU A 1 108 ? 5.370 -9.783 -17.171 1.00 83.75 108 LEU A N 1
ATOM 856 C CA . LEU A 1 108 ? 5.930 -10.721 -16.194 1.00 83.75 108 LEU A CA 1
ATOM 857 C C . LEU A 1 108 ? 5.253 -12.107 -16.175 1.00 83.75 108 LEU A C 1
ATOM 859 O O . LEU A 1 108 ? 5.480 -12.883 -15.247 1.00 83.75 108 LEU A O 1
ATOM 863 N N . ARG A 1 109 ? 4.462 -12.467 -17.199 1.00 84.50 109 ARG A N 1
ATOM 864 C CA . ARG A 1 109 ? 3.746 -13.756 -17.274 1.00 84.50 109 ARG A CA 1
ATOM 865 C C . ARG A 1 109 ? 4.689 -14.959 -17.231 1.00 84.50 109 ARG A C 1
ATOM 867 O O . ARG A 1 109 ? 4.366 -15.969 -16.617 1.00 84.50 109 ARG A O 1
ATOM 874 N N . PHE A 1 110 ? 5.898 -14.807 -17.769 1.00 83.62 110 PHE A N 1
ATOM 875 C CA . PHE A 1 110 ? 6.943 -15.827 -17.689 1.00 83.62 110 PHE A CA 1
ATOM 876 C C . PHE A 1 110 ? 7.316 -16.205 -16.242 1.00 83.62 110 PHE A C 1
ATOM 878 O O . PHE A 1 110 ? 7.713 -17.342 -16.009 1.00 83.62 110 PHE A O 1
ATOM 885 N N . LEU A 1 111 ? 7.154 -15.303 -15.260 1.00 83.81 111 LEU A N 1
ATOM 886 C CA . LEU A 1 111 ? 7.375 -15.622 -13.844 1.00 83.81 111 LEU A CA 1
ATOM 887 C C . LEU A 1 111 ? 6.291 -16.550 -13.287 1.00 83.81 111 LEU A C 1
ATOM 889 O O . LEU A 1 111 ? 6.597 -17.395 -12.450 1.00 83.81 111 LEU A O 1
ATOM 893 N N . ALA A 1 112 ? 5.041 -16.396 -13.735 1.00 82.81 112 ALA A N 1
ATOM 894 C CA . ALA A 1 112 ? 3.931 -17.250 -13.312 1.00 82.81 112 ALA A CA 1
ATOM 895 C C . ALA A 1 112 ? 4.081 -18.674 -13.865 1.00 82.81 112 ALA A C 1
ATOM 897 O O . ALA A 1 112 ? 3.837 -19.644 -13.151 1.00 82.81 112 ALA A O 1
ATOM 898 N N . ASP A 1 113 ? 4.563 -18.781 -15.102 1.00 85.94 113 ASP A N 1
ATOM 899 C CA . ASP A 1 113 ? 4.775 -20.053 -15.797 1.00 85.94 113 ASP A CA 1
ATOM 900 C C . ASP A 1 113 ? 6.164 -20.676 -15.517 1.00 85.94 113 ASP A C 1
ATOM 902 O O . ASP A 1 113 ? 6.522 -21.692 -16.108 1.00 85.94 113 ASP A O 1
ATOM 906 N N . ALA A 1 114 ? 6.955 -20.077 -14.613 1.00 86.12 114 ALA A N 1
ATOM 907 C CA . ALA A 1 114 ? 8.312 -20.498 -14.240 1.00 86.12 114 ALA A CA 1
ATOM 908 C C . ALA A 1 114 ? 9.303 -20.625 -15.421 1.00 86.12 114 ALA A C 1
ATOM 910 O O . ALA A 1 114 ? 10.238 -21.430 -15.386 1.00 86.12 114 ALA A O 1
ATOM 911 N N . TYR A 1 115 ? 9.134 -19.802 -16.457 1.00 86.50 115 TYR A N 1
ATOM 912 C CA . TYR A 1 115 ? 10.079 -19.699 -17.564 1.00 86.50 115 TYR A CA 1
ATOM 913 C C . TYR A 1 115 ? 11.226 -18.739 -17.234 1.00 86.50 115 TYR A C 1
ATOM 915 O O . TYR A 1 115 ? 11.038 -17.681 -16.636 1.00 86.50 115 TYR A O 1
ATOM 923 N N . ASN A 1 116 ? 12.434 -19.088 -17.682 1.00 82.50 116 ASN A N 1
ATOM 924 C CA . ASN A 1 116 ? 13.610 -18.232 -17.560 1.00 82.50 116 ASN A CA 1
ATOM 925 C C . ASN A 1 116 ? 13.792 -17.412 -18.840 1.00 82.50 116 ASN A C 1
ATOM 927 O O . ASN A 1 116 ? 13.861 -17.975 -19.932 1.00 82.50 116 ASN A O 1
ATOM 931 N N . VAL A 1 117 ? 13.920 -16.093 -18.704 1.00 81.56 117 VAL A N 1
ATOM 932 C CA . VAL A 1 117 ? 14.224 -15.193 -19.824 1.00 81.56 117 VAL A CA 1
ATOM 933 C C . VAL A 1 117 ? 15.720 -14.901 -19.839 1.00 81.56 117 VAL A C 1
ATOM 935 O O . VAL A 1 117 ? 16.273 -14.417 -18.853 1.00 81.56 117 VAL A O 1
ATOM 938 N N . LEU A 1 118 ? 16.365 -15.148 -20.978 1.00 81.31 118 LEU A N 1
ATOM 939 C CA . LEU A 1 118 ? 17.747 -14.755 -21.234 1.00 81.31 118 LEU A CA 1
ATOM 940 C C . LEU A 1 118 ? 17.766 -13.667 -22.311 1.00 81.31 118 LEU A C 1
ATOM 942 O O . LEU A 1 118 ? 17.459 -13.931 -23.471 1.00 81.31 118 LEU A O 1
ATOM 946 N N . ILE A 1 119 ? 18.137 -12.444 -21.931 1.00 76.62 119 ILE A N 1
ATOM 947 C CA . ILE A 1 119 ? 18.306 -11.334 -22.876 1.00 76.62 119 ILE A CA 1
ATOM 948 C C . ILE A 1 119 ? 19.751 -11.359 -23.375 1.00 76.62 119 ILE A C 1
ATOM 950 O O . ILE A 1 119 ? 20.681 -11.106 -22.611 1.00 76.62 119 ILE A O 1
ATOM 954 N N . MET A 1 120 ? 19.940 -11.662 -24.657 1.00 76.88 120 MET A N 1
ATOM 955 C CA . MET A 1 120 ? 21.241 -11.606 -25.323 1.00 76.88 120 MET A CA 1
ATOM 956 C C . MET A 1 120 ? 21.228 -10.483 -26.358 1.00 76.88 120 MET A C 1
ATOM 958 O O . MET A 1 120 ? 20.429 -10.507 -27.290 1.00 76.88 120 MET A O 1
ATOM 962 N N . GLY A 1 121 ? 22.109 -9.498 -26.194 1.00 56.94 121 GLY A N 1
ATOM 963 C CA . GLY A 1 121 ? 22.392 -8.496 -27.223 1.00 56.94 121 GLY A CA 1
ATOM 964 C C . GLY A 1 121 ? 23.660 -8.855 -28.008 1.00 56.94 121 GLY A C 1
ATOM 965 O O . GLY A 1 121 ? 24.506 -9.587 -27.484 1.00 56.94 121 GLY A O 1
ATOM 966 N N . PRO A 1 122 ? 23.839 -8.344 -29.240 1.00 49.59 122 PRO A N 1
ATOM 967 C CA . PRO A 1 122 ? 25.124 -8.436 -29.926 1.00 49.59 122 PRO A CA 1
ATOM 968 C C . PRO A 1 122 ? 26.222 -7.794 -29.060 1.00 49.59 122 PRO A C 1
ATOM 970 O O . PRO A 1 122 ? 26.078 -6.674 -28.571 1.00 49.59 122 PRO A O 1
ATOM 973 N N . VAL A 1 123 ? 27.326 -8.512 -28.839 1.00 45.19 123 VAL A N 1
ATOM 974 C CA . VAL A 1 123 ? 28.496 -7.988 -28.121 1.00 45.19 123 VAL A CA 1
ATOM 975 C C . VAL A 1 123 ? 29.213 -6.923 -28.968 1.00 45.19 123 VAL A C 1
ATOM 977 O O . VAL A 1 123 ? 29.658 -7.202 -30.076 1.00 45.19 123 VAL A O 1
ATOM 980 N N . GLY A 1 124 ? 29.356 -5.704 -28.435 1.00 44.09 124 GLY A N 1
ATOM 981 C CA . GLY A 1 124 ? 30.138 -4.592 -29.012 1.00 44.09 124 GLY A CA 1
ATOM 982 C C . GLY A 1 124 ? 29.371 -3.265 -28.916 1.00 44.09 124 GLY A C 1
ATOM 983 O O . GLY A 1 124 ? 28.310 -3.134 -29.500 1.00 44.09 124 GLY A O 1
ATOM 984 N N . VAL A 1 125 ? 29.794 -2.232 -28.181 1.00 43.19 125 VAL A N 1
ATOM 985 C CA . VAL A 1 125 ? 31.134 -1.632 -28.114 1.00 43.19 125 VAL A CA 1
ATOM 986 C C . VAL A 1 125 ? 31.367 -0.944 -26.758 1.00 43.19 125 VAL A C 1
ATOM 988 O O . VAL A 1 125 ? 30.836 0.125 -26.473 1.00 43.19 125 VAL A O 1
ATOM 991 N N . GLY A 1 126 ? 32.220 -1.549 -25.929 1.00 37.72 126 GLY A N 1
ATOM 992 C CA . GLY A 1 126 ? 32.670 -1.002 -24.642 1.00 37.72 126 GLY A CA 1
ATOM 993 C C . GLY A 1 126 ? 34.184 -1.078 -24.424 1.00 37.72 126 GLY A C 1
ATOM 994 O O . GLY A 1 126 ? 34.640 -0.901 -23.304 1.00 37.72 126 GLY A O 1
ATOM 995 N N 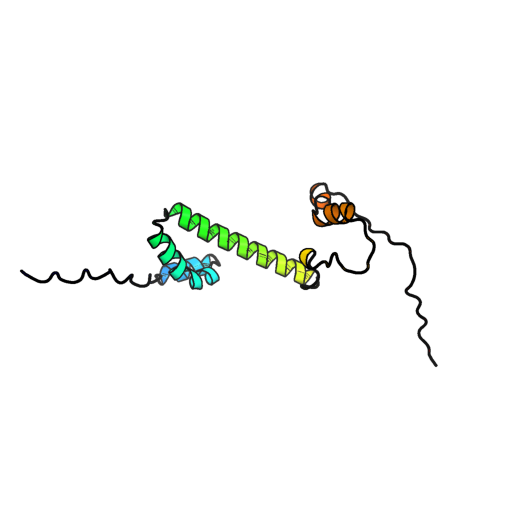. LYS A 1 127 ? 34.988 -1.320 -25.471 1.00 39.75 127 LYS A N 1
ATOM 996 C CA . LYS A 1 127 ? 36.434 -1.043 -25.441 1.00 39.75 127 LYS A CA 1
ATOM 997 C C . LYS A 1 127 ? 36.697 0.349 -26.019 1.00 39.75 127 LYS A C 1
ATOM 999 O O . LYS A 1 127 ? 37.277 0.478 -27.090 1.00 39.75 127 LYS A O 1
ATOM 1004 N N . ARG A 1 128 ? 36.283 1.408 -25.319 1.00 40.94 128 ARG A N 1
ATOM 1005 C CA . ARG A 1 128 ? 36.986 2.691 -25.456 1.00 40.94 128 ARG A CA 1
ATOM 1006 C C . ARG A 1 128 ? 38.166 2.650 -24.494 1.00 40.94 128 ARG A C 1
ATOM 1008 O O . ARG A 1 128 ? 38.027 2.890 -23.304 1.00 40.94 128 ARG A O 1
ATOM 1015 N N . SER A 1 129 ? 39.282 2.206 -25.065 1.00 44.97 129 SER A N 1
ATOM 1016 C CA . SER A 1 129 ? 40.664 2.458 -24.665 1.00 44.97 129 SER A CA 1
ATOM 1017 C C . SER A 1 129 ? 40.811 3.627 -23.684 1.00 44.97 129 SER A C 1
ATOM 1019 O O . SER A 1 129 ? 40.651 4.782 -24.069 1.00 44.97 129 SER A O 1
ATOM 1021 N N . TRP A 1 130 ? 4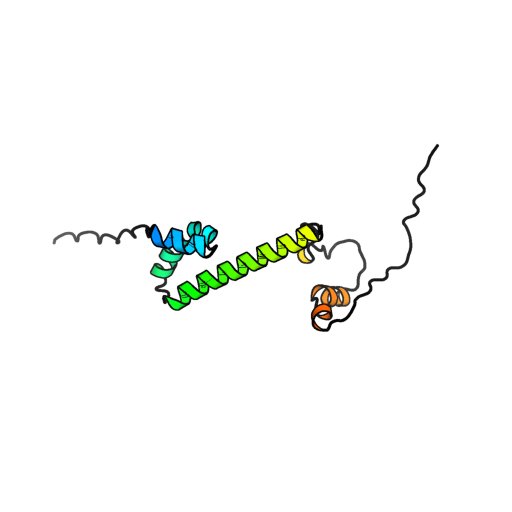1.154 3.314 -22.439 1.00 35.22 130 TRP A N 1
ATOM 1022 C CA . TRP A 1 130 ? 41.759 4.245 -21.491 1.00 35.22 130 TRP A CA 1
ATOM 1023 C C . TRP A 1 130 ? 43.096 4.752 -22.063 1.00 35.22 130 TRP A C 1
ATOM 1025 O O . TRP A 1 130 ? 43.939 3.907 -22.372 1.00 35.22 130 TRP A O 1
ATOM 1035 N N . PRO A 1 131 ? 43.335 6.067 -22.234 1.00 43.91 131 PRO A N 1
ATOM 1036 C CA . PRO A 1 131 ? 44.666 6.565 -22.540 1.00 43.91 131 PRO A CA 1
ATOM 1037 C C . PRO A 1 131 ? 45.384 6.965 -21.240 1.00 43.91 131 PRO A C 1
ATOM 1039 O O . PRO A 1 131 ? 44.936 7.830 -20.497 1.00 43.91 131 PRO A O 1
ATOM 1042 N N . THR A 1 132 ? 46.505 6.308 -20.966 1.00 37.97 132 THR A N 1
ATOM 1043 C CA . THR A 1 132 ? 47.684 6.840 -20.247 1.00 37.97 132 THR A CA 1
ATOM 1044 C C . THR A 1 132 ? 48.902 6.122 -20.831 1.00 37.97 132 THR A C 1
ATOM 1046 O O . THR A 1 132 ? 48.732 5.013 -21.352 1.00 37.97 132 THR A O 1
ATOM 1049 N N . PRO A 1 133 ? 50.117 6.685 -20.760 1.00 48.47 133 PRO A N 1
ATOM 1050 C CA . PRO A 1 133 ? 50.556 7.851 -19.986 1.00 48.47 133 PRO A CA 1
ATOM 1051 C C . PRO A 1 133 ? 50.701 9.150 -20.793 1.00 48.47 133 PRO A C 1
ATOM 1053 O O . PRO A 1 133 ? 50.815 9.081 -22.036 1.00 48.47 133 PRO A O 1
#

Organism: NCBI:txid701043

InterPro domains:
  IPR002611 IstB-like ATP-binding domain [PF01695] (25-127)

pLDDT: mean 77.36, std 15.37, range [35.22, 92.38]

Sequence (133 aa):
MSPARPDATPAVKPIEISADLKVLMRRLKLGQLLDTLPERLALARSIRLPHHDFLEMLLADEVTRRDRKSAQLRAKAARLDPQMQLQAWDDTAAVSYDRQLWAELTSLRFLADAYNVLIMGPVGVGKRSWPTP

Foldseek 3Di:
DDDDDPPPDPDPPQDDDDPVNCVVCVVVVVNVVVVCVSVLVVVCVVVVPDPVRSVVVSVVVVVVVVVVVVVVVVCVVVVHDPCPDLVNDDPPPPDDDDPVVSVVVVVVVCVVVVHDDDDDDPDDDDPPDDDDD